Protein AF-A0A3D0MGU4-F1 (afdb_monomer_lite)

Radius of gyration: 18.88 Å; chains: 1; bounding box: 45×34×48 Å

Sequence (81 aa):
MPEDSHPDPNRWWKHRRRGYYAGMWWAFLQTPIWAAVELAQPNTLPAMGAVIGWSYGISVTLIVSYFGNNIAEAWAGKVKQ

Foldseek 3Di:
DDPPPPPDVVVVVVVLVVLLVVLVVQVVVVVVVVVVCCVVPPPPCVVCVVVVCVSNVSSVCSNCVVVVVVVVVVVVVVVVD

Secondary structure (DSSP, 8-state):
--TT----HHHHHHHHHHHHHHHHHHHHHHHHHHHHHHHHSTTHHHHTHHHHHHHHHHHHHHHHHHHHHHHHHHHHHHHT-

pLDDT: mean 81.12, std 12.48, range [43.16, 94.88]

Structure (mmCIF, N/CA/C/O backbone):
data_AF-A0A3D0MGU4-F1
#
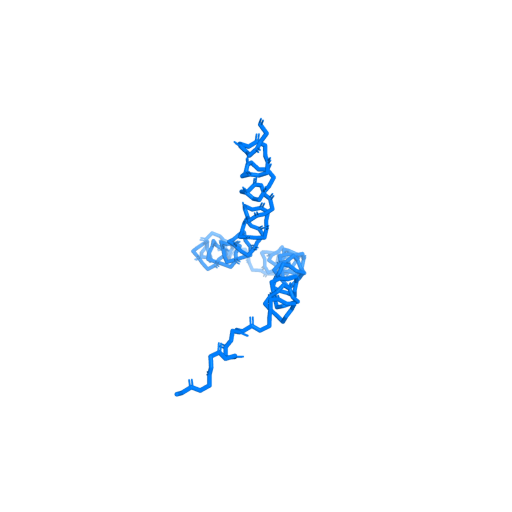_entry.id   AF-A0A3D0MGU4-F1
#
loop_
_atom_site.group_PDB
_atom_site.id
_atom_site.type_symbol
_atom_site.label_atom_id
_atom_site.label_alt_id
_atom_site.label_comp_id
_atom_site.label_asym_id
_atom_site.label_entity_id
_atom_site.label_seq_id
_atom_site.pdbx_PDB_ins_code
_atom_site.Cartn_x
_atom_site.Cartn_y
_atom_site.Cartn_z
_atom_site.occupancy
_atom_site.B_iso_or_equiv
_atom_site.auth_seq_id
_atom_site.auth_comp_id
_atom_site.auth_asym_id
_atom_site.auth_atom_id
_atom_site.pdbx_PDB_model_num
ATOM 1 N N . MET A 1 1 ? 28.478 -25.445 -22.183 1.00 47.81 1 MET A N 1
ATOM 2 C CA . MET A 1 1 ? 27.187 -25.206 -21.498 1.00 47.81 1 MET A CA 1
ATOM 3 C C . MET A 1 1 ? 26.303 -24.538 -22.534 1.00 47.81 1 MET A C 1
ATOM 5 O O . MET A 1 1 ? 26.827 -23.634 -23.169 1.00 47.81 1 MET A O 1
ATOM 9 N N . PRO A 1 2 ? 25.087 -25.025 -22.828 1.00 51.69 2 PRO A N 1
ATOM 10 C CA . PRO A 1 2 ? 24.311 -24.455 -23.923 1.00 51.69 2 PRO A CA 1
ATOM 11 C C . PRO A 1 2 ? 23.996 -22.985 -23.614 1.00 51.69 2 PRO A C 1
ATOM 13 O O . PRO A 1 2 ? 23.523 -22.670 -22.525 1.00 51.69 2 PRO A O 1
ATOM 16 N N . GLU A 1 3 ? 24.316 -22.112 -24.567 1.00 56.38 3 GLU A N 1
ATOM 17 C CA . GLU A 1 3 ? 24.267 -20.641 -24.507 1.00 56.38 3 GLU A CA 1
ATOM 18 C C . GLU A 1 3 ? 22.838 -20.059 -24.569 1.00 56.38 3 GLU A C 1
ATOM 20 O O . GLU A 1 3 ? 22.661 -18.848 -24.612 1.00 56.38 3 GLU A O 1
ATOM 25 N N . ASP A 1 4 ? 21.806 -20.907 -24.505 1.00 54.66 4 ASP A N 1
ATOM 26 C CA . ASP A 1 4 ? 20.408 -20.539 -24.777 1.00 54.66 4 ASP A CA 1
ATOM 27 C C . ASP A 1 4 ? 19.502 -20.520 -23.537 1.00 54.66 4 ASP A C 1
ATOM 29 O O . ASP A 1 4 ? 18.276 -20.507 -23.640 1.00 54.66 4 ASP A O 1
ATOM 33 N N . SER A 1 5 ? 20.059 -20.490 -22.326 1.00 61.16 5 SER A N 1
ATOM 34 C CA . SER A 1 5 ? 19.260 -20.311 -21.105 1.00 61.16 5 SER A CA 1
ATOM 35 C C . SER A 1 5 ? 18.952 -18.837 -20.817 1.00 61.16 5 SER A C 1
ATOM 37 O O . SER A 1 5 ? 18.961 -18.416 -19.659 1.00 61.16 5 SER A O 1
ATOM 39 N N . HIS A 1 6 ? 18.696 -18.028 -21.849 1.00 59.94 6 HIS A N 1
ATOM 40 C CA . HIS A 1 6 ? 18.195 -16.673 -21.644 1.00 59.94 6 HIS A CA 1
ATOM 41 C C . HIS A 1 6 ? 16.712 -16.772 -21.240 1.00 59.94 6 HIS A C 1
ATOM 43 O O . HIS A 1 6 ? 15.917 -17.344 -21.991 1.00 59.94 6 HIS A O 1
ATOM 49 N N . PRO A 1 7 ? 16.302 -16.282 -20.053 1.00 67.06 7 PRO A N 1
ATOM 50 C CA . PRO A 1 7 ? 14.916 -16.389 -19.610 1.00 67.06 7 PRO A CA 1
ATOM 51 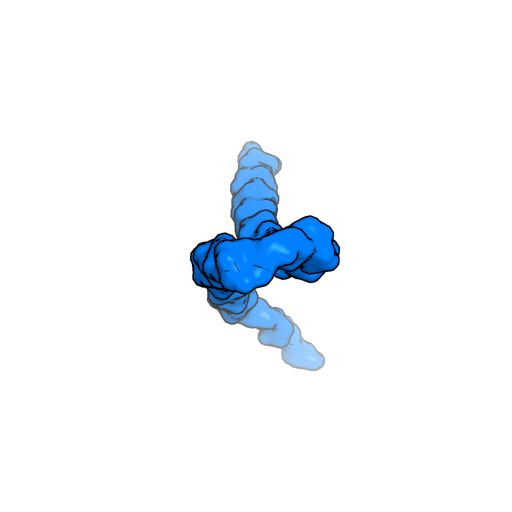C C . PRO A 1 7 ? 13.991 -15.718 -20.625 1.00 67.06 7 PRO A C 1
ATOM 53 O O . PRO A 1 7 ? 14.235 -14.569 -20.989 1.00 67.06 7 PRO A O 1
ATOM 56 N N . ASP A 1 8 ? 12.934 -16.417 -21.055 1.00 74.94 8 ASP A N 1
ATOM 57 C CA . ASP A 1 8 ? 11.953 -15.882 -22.005 1.00 74.94 8 ASP A CA 1
ATOM 58 C C . ASP A 1 8 ? 11.429 -14.510 -21.523 1.00 74.94 8 ASP A C 1
ATOM 60 O O . ASP A 1 8 ? 10.723 -14.440 -20.502 1.00 74.94 8 ASP A O 1
ATOM 64 N N . PRO A 1 9 ? 11.737 -13.416 -22.248 1.00 72.94 9 PRO A N 1
ATOM 65 C CA . PRO A 1 9 ? 11.317 -12.071 -21.874 1.00 72.94 9 PRO A CA 1
ATOM 66 C C . PRO A 1 9 ? 9.794 -11.950 -21.741 1.00 72.94 9 PRO A C 1
ATOM 68 O O . PRO A 1 9 ? 9.297 -11.239 -20.863 1.00 72.94 9 PRO A O 1
ATOM 71 N N . ASN A 1 10 ? 9.024 -12.686 -22.551 1.00 76.94 10 ASN A N 1
ATOM 72 C CA . ASN A 1 10 ? 7.562 -12.642 -22.508 1.00 76.94 10 ASN A CA 1
ATOM 73 C C . ASN A 1 10 ? 7.006 -13.199 -21.197 1.00 76.94 10 ASN A C 1
ATOM 75 O O . ASN A 1 10 ? 6.002 -12.695 -20.680 1.00 76.94 10 ASN A O 1
ATOM 79 N N . ARG A 1 11 ? 7.667 -14.205 -20.614 1.00 77.00 11 ARG A N 1
ATOM 80 C CA . ARG A 1 11 ? 7.277 -14.776 -19.320 1.00 77.00 11 ARG A CA 1
ATOM 81 C C . ARG A 1 11 ? 7.417 -13.746 -18.203 1.00 77.00 11 ARG A C 1
ATOM 83 O O . ARG A 1 11 ? 6.522 -13.621 -17.363 1.00 77.00 11 ARG A O 1
ATOM 90 N N . TRP A 1 12 ? 8.496 -12.971 -18.229 1.00 76.50 12 TRP A N 1
ATOM 91 C CA . TRP A 1 12 ? 8.738 -11.896 -17.272 1.00 76.50 12 TRP A CA 1
ATOM 92 C C . TRP A 1 12 ? 7.750 -10.734 -17.441 1.00 76.50 12 TRP A C 1
ATOM 94 O O . TRP A 1 12 ? 7.151 -10.280 -16.462 1.00 76.50 12 TRP A O 1
ATOM 104 N N . TRP A 1 13 ? 7.467 -10.328 -18.681 1.00 75.88 13 TRP A N 1
ATOM 105 C CA . TRP A 1 13 ? 6.453 -9.312 -18.981 1.00 75.88 13 TRP A CA 1
ATOM 106 C C . TRP A 1 13 ? 5.034 -9.724 -18.573 1.00 75.88 13 TRP A C 1
ATOM 108 O O . TRP A 1 13 ? 4.264 -8.901 -18.068 1.00 75.88 13 TRP A O 1
ATOM 118 N N . LYS A 1 14 ? 4.673 -11.002 -18.747 1.00 80.88 14 LYS A N 1
ATOM 119 C CA . LYS A 1 14 ? 3.389 -11.554 -18.285 1.00 80.88 14 LYS A CA 1
ATOM 120 C C . LYS A 1 14 ? 3.298 -11.554 -16.758 1.00 80.88 14 LYS A C 1
ATOM 122 O O . LYS A 1 14 ? 2.255 -11.196 -16.210 1.00 80.88 14 LYS A O 1
ATOM 127 N N . HIS A 1 15 ? 4.383 -11.916 -16.071 1.00 81.19 15 HIS A N 1
ATOM 128 C CA . HIS A 1 15 ? 4.445 -11.891 -14.609 1.00 81.19 15 HIS A CA 1
ATOM 129 C C . HIS A 1 15 ? 4.294 -10.466 -14.053 1.00 81.19 15 HIS A C 1
ATOM 131 O O . HIS A 1 15 ? 3.475 -10.243 -13.163 1.00 81.19 15 HIS A O 1
ATOM 137 N N . ARG A 1 16 ? 4.986 -9.480 -14.641 1.00 78.44 16 ARG A N 1
ATOM 138 C CA . ARG A 1 16 ? 4.871 -8.062 -14.258 1.00 78.44 16 ARG A CA 1
ATOM 139 C C . ARG A 1 16 ? 3.463 -7.502 -14.429 1.00 78.44 16 ARG A C 1
ATOM 141 O O . ARG A 1 16 ? 2.942 -6.887 -13.502 1.00 78.44 16 ARG A O 1
ATOM 148 N N . ARG A 1 17 ? 2.816 -7.757 -15.574 1.00 82.69 17 ARG A N 1
ATOM 149 C CA . ARG A 1 17 ? 1.419 -7.342 -15.799 1.00 82.69 17 ARG A CA 1
ATOM 150 C C . ARG A 1 17 ? 0.479 -7.939 -14.756 1.00 82.69 17 ARG A C 1
ATOM 152 O O . ARG A 1 17 ? -0.377 -7.235 -14.233 1.00 82.69 17 ARG A O 1
ATOM 159 N N . ARG A 1 18 ? 0.664 -9.215 -14.404 1.00 85.62 18 ARG A N 1
ATOM 160 C CA . ARG A 1 18 ? -0.126 -9.859 -13.348 1.00 85.62 18 ARG A CA 1
ATOM 161 C C . ARG A 1 18 ? 0.082 -9.185 -11.989 1.00 85.62 18 ARG A C 1
ATOM 163 O O . ARG A 1 18 ? -0.903 -8.963 -11.297 1.00 85.62 18 ARG A O 1
ATOM 170 N 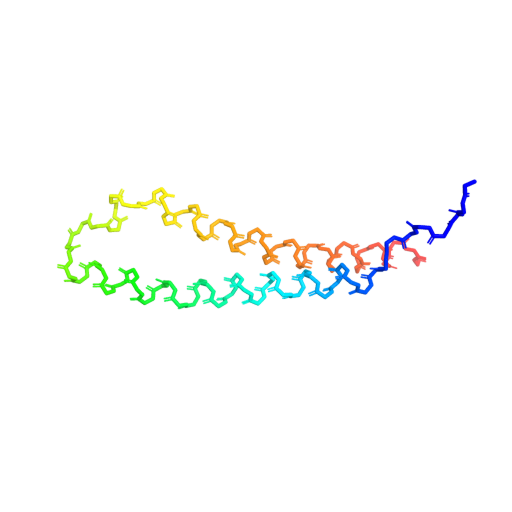N . GLY A 1 19 ? 1.321 -8.833 -11.639 1.00 85.50 19 GLY A N 1
ATOM 171 C CA . GLY A 1 19 ? 1.637 -8.095 -10.411 1.00 85.50 19 GLY A CA 1
ATOM 172 C C . GLY A 1 19 ? 0.973 -6.717 -10.356 1.00 85.50 19 GLY A C 1
ATOM 173 O O . GLY A 1 19 ? 0.369 -6.376 -9.345 1.00 85.50 19 GLY A O 1
ATOM 174 N N . TYR A 1 20 ? 0.998 -5.970 -11.464 1.00 85.19 20 TYR A N 1
ATOM 175 C CA . TYR A 1 20 ? 0.306 -4.682 -11.587 1.00 85.19 20 TYR A CA 1
ATOM 176 C C . TYR A 1 20 ? -1.202 -4.806 -11.326 1.00 85.19 20 TYR A C 1
ATOM 178 O O . TYR A 1 20 ? -1.731 -4.142 -10.436 1.00 85.19 20 TYR A O 1
ATOM 186 N N . TYR A 1 21 ? -1.894 -5.689 -12.055 1.00 86.94 21 TYR A N 1
ATOM 187 C CA . TYR A 1 21 ? -3.339 -5.855 -11.882 1.00 86.94 21 TYR A CA 1
ATOM 188 C C . TYR A 1 21 ? -3.691 -6.411 -10.502 1.00 86.94 21 TYR A C 1
ATOM 190 O O . TYR A 1 21 ? -4.696 -6.003 -9.930 1.00 86.94 21 TYR A O 1
ATOM 198 N N . ALA A 1 22 ? -2.864 -7.301 -9.946 1.00 88.19 22 ALA A N 1
ATOM 199 C CA . ALA A 1 22 ? -3.047 -7.802 -8.589 1.00 88.19 22 ALA A CA 1
ATOM 200 C C . ALA A 1 22 ? -2.927 -6.676 -7.553 1.00 88.19 22 ALA A C 1
ATOM 202 O O . ALA A 1 22 ? -3.804 -6.564 -6.705 1.00 88.19 22 ALA A O 1
ATOM 203 N N . GLY A 1 23 ? -1.910 -5.812 -7.650 1.00 87.31 23 GLY A N 1
ATOM 204 C CA . GLY A 1 23 ? -1.754 -4.655 -6.762 1.00 87.31 23 GLY A CA 1
ATOM 205 C C . GLY A 1 23 ? -2.897 -3.644 -6.896 1.00 87.31 23 GLY A C 1
ATOM 206 O O . GLY A 1 23 ? -3.387 -3.123 -5.898 1.00 87.31 23 GLY A O 1
ATOM 207 N N . MET A 1 24 ? -3.380 -3.414 -8.119 1.00 87.62 24 MET A N 1
ATOM 208 C CA . MET A 1 24 ? -4.515 -2.523 -8.372 1.00 87.62 24 MET A CA 1
ATOM 209 C C . MET A 1 24 ? -5.821 -3.070 -7.776 1.00 87.62 24 MET A C 1
ATOM 211 O O . MET A 1 24 ? -6.520 -2.349 -7.067 1.00 87.62 24 MET A O 1
ATOM 215 N N . TRP A 1 25 ? -6.132 -4.349 -8.014 1.00 89.94 25 TRP A N 1
ATOM 216 C CA . TRP A 1 25 ? -7.305 -5.001 -7.423 1.00 89.94 25 TRP A CA 1
ATOM 217 C C . TRP A 1 25 ? -7.210 -5.091 -5.905 1.00 89.94 25 TRP A C 1
ATOM 219 O O . TRP A 1 25 ? -8.206 -4.871 -5.221 1.00 89.94 25 TRP A O 1
ATOM 229 N N . TRP A 1 26 ? -6.016 -5.371 -5.383 1.00 89.44 26 TRP A N 1
ATOM 230 C CA . TRP A 1 26 ? -5.750 -5.390 -3.952 1.00 89.44 26 TRP A CA 1
ATOM 231 C C . TRP A 1 26 ? -6.085 -4.040 -3.316 1.00 89.44 26 TRP A C 1
ATOM 233 O O . TRP A 1 26 ? -6.928 -3.986 -2.427 1.00 89.44 26 TRP A O 1
ATOM 243 N N . ALA A 1 27 ? -5.529 -2.941 -3.832 1.00 88.31 27 ALA A N 1
ATOM 244 C CA . ALA A 1 27 ? -5.824 -1.602 -3.327 1.00 88.31 27 ALA A CA 1
ATOM 245 C C . ALA A 1 27 ? -7.319 -1.244 -3.453 1.00 88.31 27 ALA A C 1
ATOM 247 O O . ALA A 1 27 ? -7.900 -0.673 -2.527 1.00 88.31 27 ALA A O 1
ATOM 248 N N . PHE A 1 28 ? -7.960 -1.609 -4.569 1.00 89.81 28 PHE A N 1
ATOM 249 C CA . PHE A 1 28 ? -9.373 -1.309 -4.810 1.00 89.81 28 PHE A CA 1
ATOM 250 C C . PHE A 1 28 ? -10.309 -2.047 -3.847 1.00 89.81 28 PHE A C 1
ATOM 252 O O . PHE A 1 28 ? -11.232 -1.440 -3.316 1.00 89.81 28 PHE A O 1
ATOM 259 N N . LEU A 1 29 ? -10.064 -3.335 -3.589 1.00 92.62 29 LEU A N 1
ATOM 260 C 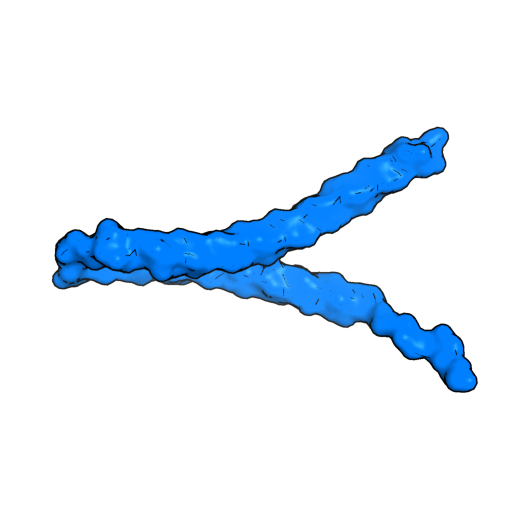CA . LEU A 1 29 ? -10.880 -4.144 -2.678 1.00 92.62 29 LEU A CA 1
ATOM 261 C C . LEU A 1 29 ? -10.594 -3.838 -1.208 1.00 92.62 29 LEU A C 1
ATOM 263 O O . LEU A 1 29 ? -11.501 -3.871 -0.382 1.00 92.62 29 LEU A O 1
ATOM 267 N N . GLN A 1 30 ? -9.348 -3.526 -0.867 1.00 91.94 30 GLN A N 1
ATOM 268 C CA . GLN A 1 30 ? -8.948 -3.297 0.516 1.00 91.94 30 GLN A CA 1
ATOM 269 C C . GLN A 1 30 ? -9.457 -1.955 1.065 1.00 91.94 30 GLN A C 1
ATOM 271 O O . GLN A 1 30 ? -9.802 -1.859 2.240 1.00 91.94 30 GLN A O 1
ATOM 276 N N . THR A 1 31 ? -9.562 -0.930 0.219 1.00 90.56 31 THR A N 1
ATOM 277 C CA . THR A 1 31 ? -10.038 0.408 0.614 1.00 90.56 31 THR A CA 1
ATOM 278 C C . THR A 1 31 ? -11.448 0.412 1.235 1.00 90.56 31 THR A C 1
ATOM 280 O O . THR A 1 31 ? -11.598 0.945 2.336 1.00 90.56 31 THR A O 1
ATOM 283 N N . PRO A 1 32 ? -12.488 -0.196 0.624 1.00 94.75 32 PRO A N 1
ATOM 284 C CA . PRO A 1 32 ? -13.807 -0.276 1.251 1.00 94.75 32 PRO A CA 1
ATOM 285 C C . PRO A 1 32 ? -13.819 -1.173 2.496 1.00 94.75 32 PRO A C 1
ATOM 287 O O . PRO A 1 32 ? -14.596 -0.914 3.411 1.00 94.75 32 PRO A O 1
ATOM 290 N N . ILE A 1 33 ? -12.945 -2.185 2.575 1.00 93.00 33 ILE A N 1
ATOM 291 C CA . ILE A 1 33 ? -12.812 -3.025 3.776 1.00 93.00 33 ILE A CA 1
ATOM 292 C C . ILE A 1 33 ? -12.299 -2.188 4.950 1.00 93.00 33 ILE A C 1
ATOM 294 O O . ILE A 1 33 ? -12.879 -2.246 6.029 1.00 93.00 33 ILE A O 1
ATOM 298 N N . TRP A 1 34 ? -11.269 -1.363 4.745 1.00 91.94 34 TRP A N 1
ATOM 299 C CA . TRP A 1 34 ? -10.771 -0.460 5.785 1.00 91.94 34 TRP A CA 1
ATOM 300 C C . TRP A 1 34 ? -11.831 0.541 6.249 1.00 91.94 34 TRP A C 1
ATOM 302 O O . TRP A 1 34 ? -11.970 0.766 7.450 1.00 91.94 34 TRP A O 1
ATOM 312 N N . ALA A 1 35 ? -12.626 1.080 5.322 1.00 91.25 35 ALA A N 1
ATOM 313 C CA . ALA A 1 35 ? -13.750 1.944 5.671 1.00 91.25 35 ALA A CA 1
ATOM 314 C C . ALA A 1 35 ? -14.805 1.204 6.517 1.00 91.25 35 ALA A C 1
ATOM 316 O O . ALA A 1 35 ? -15.251 1.727 7.534 1.00 91.25 35 ALA A O 1
ATOM 317 N N . ALA A 1 36 ? -15.168 -0.027 6.142 1.00 94.38 36 ALA A N 1
ATOM 318 C CA . ALA A 1 36 ? -16.110 -0.844 6.906 1.00 94.38 36 ALA A CA 1
ATOM 319 C C . ALA A 1 36 ? -15.581 -1.197 8.309 1.00 94.38 36 ALA A C 1
ATOM 321 O O . ALA A 1 36 ? -16.344 -1.181 9.273 1.00 94.38 36 ALA A O 1
ATOM 322 N N . VAL A 1 37 ? -14.280 -1.475 8.434 1.00 93.25 37 VAL A N 1
ATOM 323 C CA . VAL A 1 37 ? -13.628 -1.760 9.720 1.00 93.25 37 VAL A CA 1
ATOM 324 C C . VAL A 1 37 ? -13.671 -0.548 10.646 1.00 93.25 37 VAL A C 1
ATOM 326 O O . VAL A 1 37 ? -14.018 -0.712 11.809 1.00 93.25 37 VAL A O 1
ATOM 329 N N . GLU A 1 38 ? -13.388 0.659 10.152 1.00 92.38 38 GLU A N 1
ATOM 330 C CA . GLU A 1 38 ? -13.457 1.874 10.979 1.00 92.38 38 GLU A CA 1
ATOM 331 C C . GLU A 1 38 ? -14.886 2.173 11.454 1.00 92.38 38 GLU A C 1
ATOM 333 O O . GLU A 1 38 ? -15.088 2.610 12.585 1.00 92.38 38 GLU A O 1
ATOM 338 N N . LEU A 1 39 ? -15.888 1.894 10.613 1.00 93.69 39 LEU A N 1
ATOM 339 C CA . LEU A 1 39 ? -17.298 2.032 10.987 1.00 93.69 39 LEU A CA 1
ATOM 340 C C . LEU A 1 39 ? -17.719 1.017 12.058 1.00 93.69 39 LEU A C 1
ATOM 342 O O . LEU A 1 39 ? -18.511 1.351 12.936 1.00 93.69 39 LEU A O 1
ATOM 346 N N . ALA A 1 40 ? -17.211 -0.216 11.986 1.00 94.88 40 ALA A N 1
ATOM 347 C CA . ALA A 1 40 ? -17.499 -1.256 12.972 1.00 94.88 40 ALA A CA 1
ATOM 348 C C . ALA A 1 40 ? -16.719 -1.056 14.282 1.00 94.88 40 ALA A C 1
ATOM 350 O O . ALA A 1 40 ? -17.230 -1.361 15.360 1.00 94.88 40 ALA A O 1
ATOM 351 N N . GLN A 1 41 ? -15.488 -0.551 14.193 1.00 92.44 41 GLN A N 1
ATOM 352 C CA . GLN A 1 41 ? -14.591 -0.351 15.320 1.00 92.44 41 GLN A CA 1
ATOM 353 C C . GLN A 1 41 ? -13.806 0.963 15.152 1.00 92.44 41 GLN A C 1
ATOM 355 O O . GLN A 1 41 ? -12.783 0.992 14.459 1.00 92.44 41 GLN A O 1
ATOM 360 N N . PRO A 1 42 ? -14.250 2.043 15.819 1.00 91.56 42 PRO A N 1
ATOM 361 C CA . PRO A 1 42 ? -13.602 3.347 15.732 1.00 91.56 42 PRO A CA 1
ATOM 362 C C . PRO A 1 42 ? -12.157 3.320 16.241 1.00 91.56 42 PRO A C 1
ATOM 364 O O . PRO A 1 42 ? -11.832 2.578 17.171 1.00 91.56 42 PRO A O 1
ATOM 367 N N . ASN A 1 43 ? -11.311 4.191 15.688 1.00 92.12 43 ASN A N 1
ATOM 368 C CA . ASN A 1 43 ? -9.875 4.307 15.969 1.00 92.12 43 ASN A CA 1
ATOM 369 C C . ASN A 1 43 ? -9.022 3.111 15.512 1.00 92.12 43 ASN A C 1
ATOM 371 O O . ASN A 1 43 ? -7.866 2.984 15.929 1.00 92.12 43 ASN A O 1
ATOM 375 N N . THR A 1 44 ? -9.530 2.265 14.616 1.00 91.50 44 THR A N 1
ATOM 376 C CA . THR A 1 44 ? -8.751 1.143 14.079 1.00 91.50 44 THR A CA 1
ATOM 377 C C . THR A 1 44 ? -7.767 1.608 13.005 1.00 91.50 44 THR A C 1
ATOM 379 O O . THR A 1 44 ? -6.623 1.151 12.994 1.00 91.50 44 THR A O 1
ATOM 382 N N . LEU A 1 45 ? -8.142 2.555 12.135 1.00 89.38 45 LEU A N 1
ATOM 383 C CA . LEU A 1 45 ? -7.252 3.062 11.079 1.00 89.38 45 LEU A CA 1
ATOM 384 C C . LEU A 1 45 ? -5.983 3.739 11.620 1.00 89.38 45 LEU A C 1
ATOM 386 O O . LEU A 1 45 ? -4.902 3.416 11.122 1.00 89.38 45 LEU A O 1
ATOM 390 N N . PRO A 1 46 ? -6.044 4.622 12.641 1.00 90.75 46 PRO A N 1
ATOM 391 C CA . PRO A 1 46 ? -4.838 5.202 13.227 1.00 90.75 46 PRO A CA 1
ATOM 392 C C . PRO A 1 46 ? -3.952 4.138 13.884 1.00 90.75 46 PRO A C 1
ATOM 394 O O . PRO A 1 46 ? -2.735 4.158 13.708 1.00 90.75 46 PRO A O 1
ATOM 397 N N . ALA A 1 47 ? -4.555 3.172 14.587 1.00 91.56 47 ALA A N 1
ATOM 398 C CA . ALA A 1 47 ? -3.828 2.089 15.248 1.00 91.56 47 ALA A CA 1
ATOM 399 C C . ALA A 1 47 ? -3.124 1.158 14.244 1.00 91.56 47 ALA A C 1
ATOM 401 O O . ALA A 1 47 ? -2.017 0.686 14.498 1.00 91.56 47 ALA A O 1
ATOM 402 N N . MET A 1 48 ? -3.741 0.924 13.083 1.00 90.94 48 MET A N 1
ATOM 403 C CA . MET A 1 48 ? -3.219 0.070 12.011 1.00 90.94 48 MET A CA 1
ATOM 404 C C . MET A 1 48 ? -2.437 0.842 10.942 1.00 90.94 48 MET A C 1
ATOM 406 O O . MET A 1 48 ? -2.078 0.262 9.915 1.00 90.94 48 MET A O 1
ATOM 410 N N . GLY A 1 49 ? -2.123 2.123 11.167 1.00 89.56 49 GLY A N 1
ATOM 411 C CA . GLY A 1 49 ? -1.515 3.000 10.162 1.00 89.56 49 GLY A CA 1
ATOM 412 C C . GLY A 1 49 ? -0.249 2.424 9.518 1.00 89.56 49 GLY A C 1
ATOM 413 O O . GLY A 1 49 ? -0.089 2.500 8.301 1.00 89.56 49 GLY A O 1
ATOM 414 N N . ALA A 1 50 ? 0.610 1.760 10.299 1.00 90.75 50 ALA A N 1
ATOM 415 C CA . ALA A 1 50 ? 1.799 1.087 9.772 1.00 90.75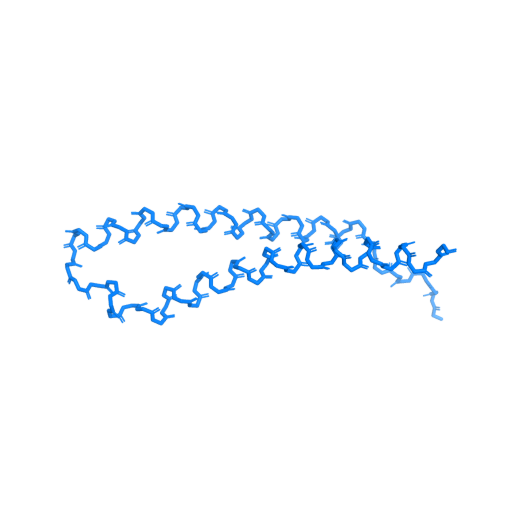 50 ALA A CA 1
ATOM 416 C C . ALA A 1 50 ? 1.448 -0.072 8.817 1.00 90.75 50 ALA A C 1
ATOM 418 O O . ALA A 1 50 ? 2.027 -0.180 7.739 1.00 90.75 50 ALA A O 1
ATOM 419 N N . VAL A 1 51 ? 0.477 -0.917 9.178 1.00 89.38 51 VAL A N 1
ATOM 420 C CA . VAL A 1 51 ? 0.029 -2.062 8.360 1.00 89.38 51 VAL A CA 1
ATOM 421 C C . VAL A 1 51 ? -0.611 -1.577 7.061 1.00 89.38 51 VAL A C 1
ATOM 423 O O . VAL A 1 51 ? -0.301 -2.084 5.981 1.00 89.38 51 VAL A O 1
ATOM 426 N N . ILE A 1 52 ? -1.463 -0.558 7.164 1.00 90.81 52 ILE A N 1
ATOM 427 C CA . ILE A 1 52 ? -2.106 0.102 6.028 1.00 90.81 52 ILE A CA 1
ATOM 428 C C . ILE A 1 52 ? -1.031 0.682 5.098 1.00 90.81 52 ILE A C 1
ATOM 430 O O . ILE A 1 52 ? -1.032 0.394 3.900 1.00 90.81 52 ILE A O 1
ATOM 434 N N . GLY A 1 53 ? -0.059 1.410 5.656 1.00 89.50 53 GLY A N 1
ATOM 435 C CA . GLY A 1 53 ? 1.069 1.979 4.920 1.00 89.50 53 GLY A CA 1
ATOM 436 C C . GLY A 1 53 ? 1.876 0.932 4.149 1.00 89.50 53 GLY A C 1
ATOM 437 O O . GLY A 1 53 ? 2.115 1.105 2.954 1.00 89.50 53 GLY A O 1
ATOM 438 N N . TRP A 1 54 ? 2.232 -0.192 4.780 1.00 89.19 54 TRP A N 1
ATOM 439 C CA . TRP A 1 54 ? 2.932 -1.292 4.103 1.00 89.19 54 TRP A CA 1
ATOM 440 C C . TRP A 1 54 ? 2.096 -1.932 2.991 1.00 89.19 54 TRP A C 1
ATOM 442 O O . TRP A 1 54 ? 2.618 -2.235 1.916 1.00 89.19 54 TRP A O 1
ATOM 452 N N . SER A 1 55 ? 0.793 -2.105 3.216 1.00 88.81 55 SER A N 1
ATOM 453 C CA . SER A 1 55 ? -0.102 -2.736 2.246 1.00 88.81 55 SER A CA 1
ATOM 454 C C . SER A 1 55 ? -0.246 -1.915 0.957 1.00 88.81 55 SER A C 1
ATOM 456 O O . SER A 1 55 ? -0.106 -2.445 -0.153 1.00 88.81 55 SER A O 1
ATOM 458 N N . TYR A 1 56 ? -0.426 -0.597 1.085 1.00 88.50 56 TYR A N 1
ATOM 459 C CA . TYR A 1 56 ? -0.445 0.299 -0.071 1.00 88.50 56 TYR A CA 1
ATOM 460 C C . TYR A 1 56 ? 0.957 0.521 -0.658 1.00 88.50 56 TYR A C 1
ATOM 462 O O . TYR A 1 56 ? 1.087 0.615 -1.876 1.00 88.50 56 TYR A O 1
ATOM 470 N N . GLY A 1 57 ? 2.015 0.511 0.159 1.00 89.06 57 GLY A N 1
ATOM 471 C CA . GLY A 1 57 ? 3.404 0.638 -0.297 1.00 89.06 57 GLY A CA 1
ATOM 472 C C . GLY A 1 57 ? 3.830 -0.465 -1.273 1.00 89.06 57 GLY A C 1
ATOM 473 O O . GLY A 1 57 ? 4.430 -0.176 -2.311 1.00 89.06 57 GLY A O 1
ATOM 474 N N . ILE A 1 58 ? 3.460 -1.723 -1.008 1.00 84.94 58 ILE A N 1
ATOM 475 C CA . ILE A 1 58 ? 3.713 -2.847 -1.930 1.00 84.94 58 ILE A CA 1
ATOM 476 C C . ILE A 1 58 ? 2.966 -2.640 -3.253 1.00 84.94 58 ILE A C 1
ATOM 478 O O . ILE A 1 58 ? 3.545 -2.788 -4.330 1.00 84.94 58 ILE A O 1
ATOM 482 N N . SER A 1 59 ? 1.695 -2.243 -3.180 1.00 85.06 59 SER A N 1
ATOM 483 C CA . SER A 1 59 ? 0.864 -1.997 -4.364 1.00 85.06 59 SER A CA 1
ATOM 484 C C . SER A 1 59 ? 1.441 -0.874 -5.233 1.00 85.06 59 SER A C 1
ATOM 486 O O . SER A 1 59 ? 1.590 -1.038 -6.444 1.00 85.06 59 SER A O 1
ATOM 488 N N . VAL A 1 60 ? 1.861 0.233 -4.613 1.00 85.38 60 VAL A N 1
ATOM 489 C CA . VAL A 1 60 ? 2.534 1.351 -5.290 1.00 85.38 60 VAL A CA 1
ATOM 490 C C . VAL A 1 60 ? 3.849 0.898 -5.914 1.00 85.38 60 VAL A C 1
ATOM 492 O O . VAL A 1 60 ? 4.111 1.222 -7.068 1.00 85.38 60 VAL A O 1
ATOM 495 N N . THR A 1 61 ? 4.647 0.096 -5.210 1.00 85.38 61 THR A N 1
ATOM 496 C CA . THR A 1 61 ? 5.922 -0.416 -5.734 1.00 85.38 61 THR A CA 1
ATOM 497 C C . THR A 1 61 ? 5.710 -1.252 -6.995 1.00 85.38 61 THR A C 1
ATOM 499 O O . THR A 1 61 ? 6.447 -1.090 -7.967 1.00 85.38 61 THR A O 1
ATOM 502 N N . LEU A 1 62 ? 4.678 -2.101 -7.035 1.00 84.25 62 LEU A N 1
ATOM 503 C CA . LEU A 1 62 ? 4.335 -2.899 -8.218 1.00 84.25 62 LEU A CA 1
ATOM 504 C C . LEU A 1 62 ? 3.878 -2.027 -9.395 1.00 84.25 62 LEU A C 1
ATOM 506 O O . LEU A 1 62 ? 4.276 -2.271 -10.536 1.00 84.25 62 LEU A O 1
ATOM 510 N N . ILE A 1 63 ? 3.083 -0.990 -9.121 1.00 83.00 63 ILE A N 1
ATOM 511 C CA . ILE A 1 63 ? 2.604 -0.046 -10.139 1.00 83.00 63 ILE A CA 1
ATOM 512 C C . ILE A 1 63 ? 3.765 0.781 -10.703 1.00 83.00 63 ILE A C 1
ATOM 514 O O . ILE A 1 63 ? 3.951 0.842 -11.919 1.00 83.00 63 ILE A O 1
ATOM 518 N N . VAL A 1 64 ? 4.587 1.371 -9.834 1.00 83.50 64 VAL A N 1
ATOM 519 C CA . VAL A 1 64 ? 5.750 2.177 -10.227 1.00 83.50 64 VAL A CA 1
ATOM 520 C C . VAL A 1 64 ? 6.781 1.325 -10.957 1.00 83.50 64 VAL A C 1
ATOM 522 O O . VAL A 1 64 ? 7.309 1.770 -11.967 1.00 83.50 64 VAL A O 1
ATOM 525 N N . SER A 1 65 ? 7.028 0.084 -10.531 1.00 80.25 65 SER A N 1
ATOM 526 C CA . SER A 1 65 ? 7.950 -0.823 -11.234 1.00 80.25 65 SER A CA 1
ATOM 527 C C . SER A 1 65 ? 7.506 -1.104 -12.672 1.00 80.25 65 SER A C 1
ATOM 529 O O . SER A 1 65 ? 8.342 -1.247 -13.565 1.00 80.25 65 SER A O 1
ATOM 531 N N . TYR A 1 66 ? 6.195 -1.165 -12.915 1.00 77.94 66 TYR A N 1
ATOM 532 C CA . TYR A 1 66 ? 5.647 -1.344 -14.255 1.00 77.94 66 TYR A CA 1
ATOM 533 C C . TYR A 1 66 ? 5.811 -0.080 -15.115 1.00 77.94 66 TYR A C 1
ATOM 535 O O . TYR A 1 66 ? 6.341 -0.155 -16.223 1.00 77.94 66 TYR A O 1
ATOM 543 N N . PHE A 1 67 ? 5.420 1.092 -14.603 1.00 79.62 67 PHE A N 1
ATOM 544 C CA . PHE A 1 67 ? 5.525 2.353 -15.350 1.00 79.62 67 PHE A CA 1
ATOM 545 C C . PHE A 1 67 ? 6.963 2.845 -15.518 1.00 79.62 67 PHE A C 1
ATOM 547 O O . PHE A 1 67 ? 7.327 3.299 -16.598 1.00 79.62 67 PHE A O 1
ATOM 554 N N . GLY A 1 68 ? 7.790 2.732 -14.481 1.00 77.44 68 GLY A N 1
ATOM 555 C CA . GLY A 1 68 ? 9.186 3.162 -14.490 1.00 77.44 68 GLY A CA 1
ATOM 556 C C . GLY A 1 68 ? 10.001 2.438 -15.556 1.00 77.44 68 GLY A C 1
ATOM 557 O O . GLY A 1 68 ? 10.802 3.065 -16.241 1.00 77.44 68 GLY A O 1
ATOM 558 N N . ASN A 1 69 ? 9.728 1.152 -15.780 1.00 73.62 69 ASN A N 1
ATOM 559 C CA . ASN A 1 69 ? 10.354 0.403 -16.863 1.00 73.62 69 ASN A CA 1
ATOM 560 C C . ASN A 1 69 ? 9.929 0.921 -18.248 1.00 73.62 69 ASN A C 1
ATOM 562 O O . ASN A 1 69 ? 10.780 1.131 -19.104 1.00 73.62 69 ASN A O 1
ATOM 566 N N . ASN A 1 70 ? 8.637 1.195 -18.449 1.00 76.44 70 ASN A N 1
ATOM 567 C CA . ASN A 1 70 ? 8.133 1.738 -19.716 1.00 76.44 70 ASN A CA 1
ATOM 568 C C . ASN A 1 70 ? 8.684 3.149 -19.997 1.00 76.44 70 ASN A C 1
ATOM 570 O O . ASN A 1 70 ? 8.997 3.479 -21.138 1.00 76.44 70 ASN A O 1
ATOM 574 N N . ILE A 1 71 ? 8.828 3.983 -18.959 1.00 78.94 71 ILE A N 1
ATOM 575 C CA . ILE A 1 71 ? 9.429 5.321 -19.065 1.00 78.94 71 ILE A CA 1
ATOM 576 C C . ILE A 1 71 ? 10.918 5.209 -19.401 1.00 78.94 71 ILE A C 1
ATOM 578 O O . ILE A 1 71 ? 11.382 5.917 -20.290 1.00 78.94 71 ILE A O 1
ATOM 582 N N . ALA A 1 72 ? 11.654 4.313 -18.735 1.00 76.94 72 ALA A N 1
ATOM 583 C CA . ALA A 1 72 ? 13.071 4.081 -19.003 1.00 76.94 72 ALA A CA 1
ATOM 584 C C . ALA A 1 72 ? 13.311 3.583 -20.437 1.00 76.94 72 ALA A C 1
ATOM 586 O O . ALA A 1 72 ? 14.214 4.076 -21.108 1.00 76.94 72 ALA A O 1
ATOM 587 N N . GLU A 1 73 ? 12.474 2.671 -20.938 1.00 73.06 73 GLU A N 1
ATOM 588 C CA . GLU A 1 73 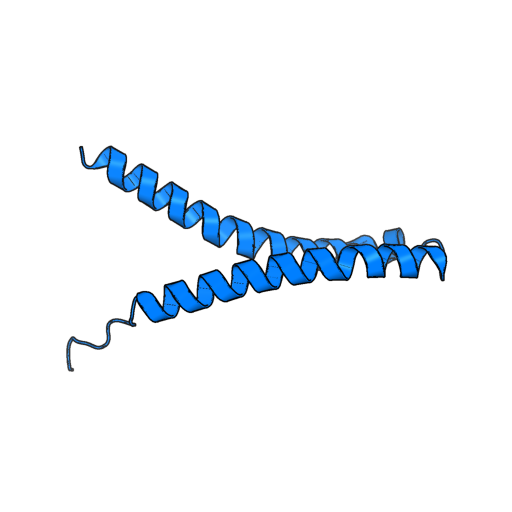? 12.530 2.197 -22.326 1.00 73.06 73 GLU A CA 1
ATOM 589 C C . GLU A 1 73 ? 12.222 3.315 -23.330 1.00 73.06 73 GLU A C 1
ATOM 591 O O . GLU A 1 73 ? 12.955 3.486 -24.306 1.00 73.06 73 GLU A O 1
ATOM 596 N N . ALA A 1 74 ? 11.197 4.135 -23.070 1.00 75.69 74 ALA A N 1
ATOM 597 C CA . ALA A 1 74 ? 10.869 5.286 -23.912 1.00 75.69 74 ALA A CA 1
ATOM 598 C C . ALA A 1 74 ? 11.990 6.343 -23.929 1.00 75.69 74 ALA A C 1
ATOM 600 O O . ALA A 1 74 ? 12.265 6.941 -24.971 1.00 75.69 74 ALA A O 1
ATOM 601 N N . TRP A 1 75 ? 12.661 6.564 -22.796 1.00 76.50 75 TRP A N 1
ATOM 602 C CA . TRP A 1 75 ? 13.802 7.476 -22.693 1.00 76.50 75 TRP A CA 1
ATOM 603 C C . TRP A 1 75 ? 15.047 6.924 -23.397 1.00 76.50 75 TRP A C 1
ATOM 605 O O . TRP A 1 75 ? 15.672 7.634 -24.179 1.00 76.50 75 TRP A O 1
ATOM 615 N N . ALA A 1 76 ? 15.377 5.647 -23.193 1.00 74.06 76 ALA A N 1
ATOM 616 C CA . ALA A 1 76 ? 16.499 4.989 -23.863 1.00 74.06 76 ALA A CA 1
ATOM 617 C C . ALA A 1 76 ? 16.316 4.935 -25.391 1.00 74.06 76 ALA A C 1
ATOM 619 O O . ALA A 1 76 ? 17.287 5.078 -26.134 1.00 74.06 76 ALA A O 1
ATOM 620 N N . GLY A 1 77 ? 15.076 4.778 -25.867 1.00 65.00 77 GLY A N 1
ATOM 621 C CA . GLY A 1 77 ? 14.738 4.862 -27.288 1.00 65.00 77 GLY A CA 1
ATOM 622 C C . GLY A 1 77 ? 14.945 6.258 -27.885 1.00 65.00 77 GLY A C 1
ATOM 623 O O . GLY A 1 77 ? 15.381 6.362 -29.026 1.00 65.00 77 GLY A O 1
ATOM 624 N N . LYS A 1 78 ? 14.706 7.327 -27.110 1.00 58.31 78 LYS A N 1
ATOM 625 C CA . LYS A 1 78 ? 14.959 8.715 -27.537 1.00 58.31 78 LYS A CA 1
ATOM 626 C C . LYS A 1 78 ? 16.442 9.090 -27.590 1.00 58.31 78 LYS A C 1
ATOM 628 O O . LYS A 1 78 ? 16.804 9.928 -28.398 1.00 58.31 78 LYS A O 1
ATOM 633 N N . VAL A 1 79 ? 17.288 8.493 -26.748 1.00 53.28 79 VAL A N 1
ATOM 634 C CA . VAL A 1 79 ? 18.743 8.772 -26.705 1.00 53.28 79 VAL A CA 1
ATOM 635 C C . VAL A 1 79 ? 19.510 8.062 -27.835 1.00 53.28 79 VAL A C 1
ATOM 637 O O . VAL A 1 79 ? 20.651 8.409 -28.119 1.00 53.28 79 VAL A O 1
ATOM 640 N N . LYS A 1 80 ? 18.901 7.063 -28.490 1.00 48.56 80 LYS A N 1
ATOM 641 C CA . LYS A 1 80 ? 19.486 6.339 -29.635 1.00 48.56 80 LYS A CA 1
ATOM 642 C C . LYS A 1 80 ? 19.193 6.971 -31.009 1.00 48.56 80 LYS A C 1
ATOM 644 O O . LYS A 1 80 ? 19.612 6.391 -32.009 1.00 48.56 80 LYS A O 1
ATOM 649 N N . GLN A 1 81 ? 18.472 8.094 -31.064 1.00 43.16 81 GLN A N 1
ATOM 650 C CA . GLN A 1 81 ? 18.317 8.929 -32.266 1.00 43.16 81 GLN A CA 1
ATOM 651 C C . GLN A 1 81 ? 19.321 10.077 -32.238 1.00 43.16 81 GLN A C 1
ATOM 653 O O . GLN A 1 81 ? 19.812 10.424 -33.333 1.00 43.16 81 GLN A O 1
#